Protein AF-A0A1Z4RCN4-F1 (afdb_monomer_lite)

Secondary structure (DSSP, 8-state):
------------------------------TTGGGSTT----SSHHHHHHHHHHHHHHHHHHHHHHHHHHHS--HHHHHHHHHHHHHHHT----------

Sequence (100 aa):
MVSWHAAAREVDSQADTENSHSNPHTESEPSIYSQHSWWNFNGGWKSTLNNLRLIIQPYGFFNLIKPWLTVFNIPSLQSGFLKLINIMNQFSGYVAFHSE

Radius of gyration: 28.57 Å; chains: 1; bounding box: 92×25×62 Å

pLDDT: mean 72.1, std 22.57, range [33.47, 96.31]

Structure (mmCIF, N/CA/C/O backbone):
data_AF-A0A1Z4RCN4-F1
#
_entry.id   AF-A0A1Z4RCN4-F1
#
loop_
_atom_site.group_PDB
_atom_site.id
_atom_site.type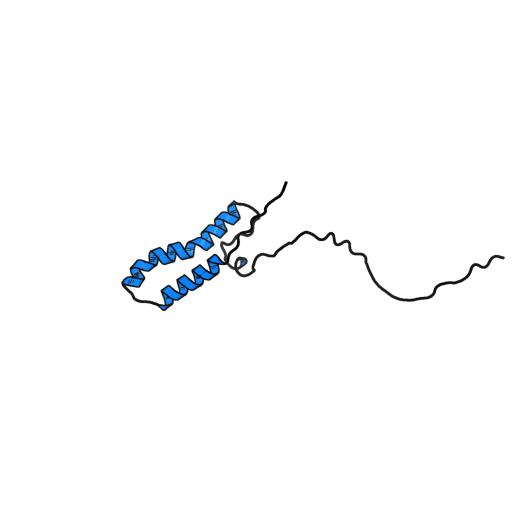_symbol
_atom_site.label_atom_id
_atom_site.label_alt_id
_atom_site.label_comp_id
_atom_site.label_asym_id
_atom_site.label_entity_id
_atom_site.label_seq_id
_atom_site.pdbx_PDB_ins_code
_atom_site.Cartn_x
_atom_site.Cartn_y
_atom_site.Cartn_z
_atom_site.occupancy
_atom_site.B_iso_or_equiv
_atom_site.auth_seq_id
_atom_site.auth_comp_id
_atom_site.auth_asym_id
_atom_site.auth_atom_id
_atom_site.pdbx_PDB_model_num
ATOM 1 N N . MET A 1 1 ? 76.520 -6.425 -44.773 1.00 35.88 1 MET A N 1
ATOM 2 C CA . MET A 1 1 ? 76.502 -4.971 -45.024 1.00 35.88 1 MET A CA 1
ATOM 3 C C . MET A 1 1 ? 75.096 -4.494 -44.687 1.00 35.88 1 MET A C 1
ATOM 5 O O . MET A 1 1 ? 74.154 -5.130 -45.132 1.00 35.88 1 MET A O 1
ATOM 9 N N . VAL A 1 2 ? 75.015 -3.453 -43.853 1.00 39.44 2 VAL A N 1
ATOM 10 C CA . VAL A 1 2 ? 73.834 -2.840 -43.208 1.00 39.44 2 VAL A CA 1
ATOM 11 C C . VAL A 1 2 ? 73.198 -3.623 -42.046 1.00 39.44 2 VAL A C 1
ATOM 13 O O . VAL A 1 2 ? 72.268 -4.407 -42.192 1.00 39.44 2 VAL A O 1
ATOM 16 N N . SER A 1 3 ? 73.756 -3.333 -40.869 1.00 39.03 3 SER A N 1
ATOM 17 C CA . SER A 1 3 ? 73.096 -3.327 -39.563 1.00 39.03 3 SER A CA 1
ATOM 18 C C . SER A 1 3 ? 72.066 -2.192 -39.514 1.00 39.03 3 SER A C 1
ATOM 20 O O . SER A 1 3 ? 72.392 -1.085 -39.938 1.00 39.03 3 SER A O 1
ATOM 22 N N . TRP A 1 4 ? 70.885 -2.439 -38.939 1.00 38.06 4 TRP A N 1
ATOM 23 C CA . TRP A 1 4 ? 70.098 -1.413 -38.252 1.00 38.06 4 TRP A CA 1
ATOM 24 C C . TRP A 1 4 ? 69.652 -1.950 -36.894 1.00 38.06 4 TRP A C 1
ATOM 26 O O . TRP A 1 4 ? 69.293 -3.115 -36.741 1.00 38.06 4 TRP A O 1
ATOM 36 N N . HIS A 1 5 ? 69.810 -1.082 -35.907 1.00 42.56 5 HIS A N 1
ATOM 37 C CA . HIS A 1 5 ? 69.967 -1.377 -34.496 1.00 42.56 5 HIS A CA 1
ATOM 38 C C . HIS A 1 5 ? 68.674 -1.723 -33.760 1.00 42.56 5 HIS A C 1
ATOM 40 O O . HIS A 1 5 ? 67.592 -1.230 -34.064 1.00 42.56 5 HIS A O 1
ATOM 46 N N . ALA A 1 6 ? 68.869 -2.495 -32.695 1.00 37.69 6 ALA A N 1
ATOM 47 C CA . ALA A 1 6 ? 68.006 -2.566 -31.534 1.00 37.69 6 ALA A CA 1
ATOM 48 C C . ALA A 1 6 ? 67.777 -1.184 -30.887 1.00 37.69 6 ALA A C 1
ATOM 50 O O . ALA A 1 6 ? 68.733 -0.508 -30.517 1.00 37.69 6 ALA A O 1
ATOM 51 N N . ALA A 1 7 ? 66.509 -0.831 -30.697 1.00 33.47 7 ALA A N 1
ATOM 52 C CA . ALA A 1 7 ? 65.946 -0.018 -29.613 1.00 33.47 7 ALA A CA 1
ATOM 53 C C . ALA A 1 7 ? 64.417 -0.167 -29.774 1.00 33.47 7 ALA A C 1
ATOM 55 O O . ALA A 1 7 ? 63.904 0.099 -30.849 1.00 33.47 7 ALA A O 1
ATOM 56 N N . ALA A 1 8 ? 63.616 -0.677 -28.849 1.00 35.06 8 ALA A N 1
ATOM 57 C CA . ALA A 1 8 ? 63.710 -0.633 -27.409 1.00 35.06 8 ALA A CA 1
ATOM 58 C C . ALA A 1 8 ? 63.226 -1.951 -26.789 1.00 35.06 8 ALA A C 1
ATOM 60 O O . ALA A 1 8 ? 62.362 -2.654 -27.310 1.00 35.06 8 ALA A O 1
ATOM 61 N N . ARG A 1 9 ? 63.828 -2.263 -25.650 1.00 40.28 9 ARG A N 1
ATOM 62 C CA . ARG A 1 9 ? 63.449 -3.310 -24.719 1.00 40.28 9 ARG A CA 1
ATOM 63 C C . ARG A 1 9 ? 62.766 -2.586 -23.564 1.00 40.28 9 ARG A C 1
ATOM 65 O O . ARG A 1 9 ? 63.463 -1.845 -22.894 1.00 40.28 9 ARG A O 1
ATOM 72 N N . GLU A 1 10 ? 61.464 -2.781 -23.382 1.00 43.03 10 GLU A N 1
ATOM 73 C CA . GLU A 1 10 ? 60.696 -2.583 -22.135 1.00 43.03 10 GLU A CA 1
ATOM 74 C C . GLU A 1 10 ? 59.239 -2.975 -22.456 1.00 43.03 10 GLU A C 1
ATOM 76 O O . GLU A 1 10 ? 58.639 -2.417 -23.364 1.00 43.03 10 GLU A O 1
ATOM 81 N N . VAL A 1 11 ? 58.787 -4.170 -22.068 1.00 42.16 11 VAL A N 1
ATOM 82 C CA . VAL A 1 11 ? 58.250 -4.549 -20.746 1.00 42.16 11 VAL A CA 1
ATOM 83 C C . VAL A 1 11 ? 56.772 -4.160 -20.600 1.00 42.16 11 VAL A C 1
ATOM 85 O O . VAL A 1 11 ? 56.407 -2.996 -20.628 1.00 42.16 11 VAL A O 1
ATOM 88 N N . ASP A 1 12 ? 55.992 -5.221 -20.389 1.00 34.47 12 ASP A N 1
ATOM 89 C CA . ASP A 1 12 ? 54.676 -5.318 -19.757 1.00 34.47 12 ASP A CA 1
ATOM 90 C C . ASP A 1 12 ? 53.392 -4.871 -20.480 1.00 34.47 12 ASP A C 1
ATOM 92 O O . ASP A 1 12 ? 53.077 -3.701 -20.641 1.00 34.47 12 ASP A O 1
ATOM 96 N N . SER A 1 13 ? 52.609 -5.908 -20.799 1.00 40.84 13 SER A N 1
ATOM 97 C CA . SER A 1 13 ? 51.296 -6.187 -20.206 1.00 40.84 13 SER A CA 1
ATOM 98 C C . SER A 1 13 ? 50.133 -5.211 -20.420 1.00 40.84 13 SER A C 1
ATOM 100 O O . SER A 1 13 ? 50.094 -4.110 -19.893 1.00 40.84 13 SER A O 1
ATOM 102 N N . GLN A 1 14 ? 49.106 -5.779 -21.068 1.00 44.28 14 GLN A N 1
ATOM 103 C CA . GLN A 1 14 ? 47.673 -5.495 -20.929 1.00 44.28 14 GLN A CA 1
ATOM 104 C C . GLN A 1 14 ? 47.185 -4.069 -21.212 1.00 44.28 14 GLN A C 1
ATOM 106 O O . GLN A 1 14 ? 47.296 -3.179 -20.380 1.00 44.28 14 GLN A O 1
ATOM 111 N N . ALA A 1 15 ? 46.428 -3.933 -22.301 1.00 36.59 15 ALA A N 1
ATOM 112 C CA . ALA A 1 15 ? 45.042 -3.469 -22.212 1.00 36.59 15 ALA A CA 1
ATOM 113 C C . ALA A 1 15 ? 44.344 -3.709 -23.556 1.00 36.59 15 ALA A C 1
ATOM 115 O O . ALA A 1 15 ? 44.508 -2.944 -24.508 1.00 36.59 15 ALA A O 1
ATOM 116 N N . ASP A 1 16 ? 43.554 -4.783 -23.611 1.00 40.16 16 ASP A N 1
ATOM 117 C CA . ASP A 1 16 ? 42.472 -4.923 -24.576 1.00 40.16 16 ASP A CA 1
ATOM 118 C C . ASP A 1 16 ? 41.622 -3.654 -24.527 1.00 40.16 16 ASP A C 1
ATOM 120 O O . ASP A 1 16 ? 41.039 -3.303 -23.501 1.00 40.16 16 ASP A O 1
ATOM 124 N N . THR A 1 17 ? 41.596 -2.915 -25.632 1.00 37.91 17 THR A N 1
ATOM 125 C CA . THR A 1 17 ? 40.750 -1.733 -25.756 1.00 37.91 17 THR A CA 1
ATOM 126 C C . THR A 1 17 ? 39.340 -2.214 -26.086 1.00 37.91 17 THR A C 1
ATOM 128 O O . THR A 1 17 ? 38.900 -2.183 -27.234 1.00 37.91 17 THR A O 1
ATOM 131 N N . GLU A 1 18 ? 38.645 -2.733 -25.071 1.00 40.59 18 GLU A N 1
ATOM 132 C CA . GLU A 1 18 ? 37.212 -2.986 -25.143 1.00 40.59 18 GLU A CA 1
ATOM 133 C C . GLU A 1 18 ? 36.483 -1.658 -25.359 1.00 40.59 18 GLU A C 1
ATOM 135 O O . GLU A 1 18 ? 36.437 -0.759 -24.519 1.00 40.59 18 GLU A O 1
ATOM 140 N N . ASN A 1 19 ? 35.914 -1.566 -26.553 1.00 48.06 19 ASN A N 1
ATOM 141 C CA . ASN A 1 19 ? 34.900 -0.624 -26.973 1.00 48.06 19 ASN A CA 1
ATOM 142 C C . ASN A 1 19 ? 33.733 -0.597 -25.969 1.00 48.06 19 ASN A C 1
ATOM 144 O O . ASN A 1 19 ? 32.805 -1.394 -26.068 1.00 48.06 19 ASN A O 1
ATOM 148 N N . SER A 1 20 ? 33.753 0.342 -25.026 1.00 38.31 20 SER A N 1
ATOM 149 C CA . SER A 1 20 ? 32.565 0.722 -24.262 1.00 38.31 20 SER A CA 1
ATOM 150 C C . SER A 1 20 ? 32.019 2.029 -24.820 1.00 38.31 20 SER A C 1
ATOM 152 O O . SER A 1 20 ? 32.324 3.116 -24.333 1.00 38.31 20 SER A O 1
ATOM 154 N N . HIS A 1 21 ? 31.184 1.911 -25.855 1.00 41.78 21 HIS A N 1
ATOM 155 C CA . HIS A 1 21 ? 30.103 2.870 -26.060 1.00 41.78 21 HIS A CA 1
ATOM 156 C C . HIS A 1 21 ? 29.295 2.906 -24.759 1.00 41.78 21 HIS A C 1
ATOM 158 O O . HIS A 1 21 ? 28.584 1.957 -24.427 1.00 41.78 21 HIS A O 1
ATOM 164 N N . SER A 1 22 ? 29.462 3.975 -23.989 1.00 44.94 22 SER A N 1
ATOM 165 C CA . SER A 1 22 ? 28.703 4.255 -22.780 1.00 44.94 22 SER A CA 1
ATOM 166 C C . SER A 1 22 ? 27.224 4.395 -23.140 1.00 44.94 22 SER A C 1
ATOM 168 O O . SER 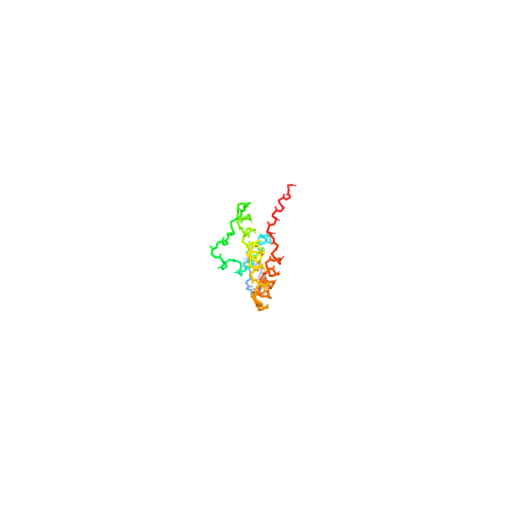A 1 22 ? 26.760 5.438 -23.594 1.00 44.94 22 SER A O 1
ATOM 170 N N . ASN A 1 23 ? 26.486 3.302 -22.959 1.00 49.56 23 ASN A N 1
ATOM 171 C CA . ASN A 1 23 ? 25.035 3.273 -23.065 1.00 49.56 23 ASN A CA 1
ATOM 172 C C . ASN A 1 23 ? 24.462 4.210 -21.979 1.00 49.56 23 ASN A C 1
ATOM 174 O O . ASN A 1 23 ? 24.842 4.069 -20.811 1.00 49.56 23 ASN A O 1
ATOM 178 N N . PRO A 1 24 ? 23.607 5.192 -22.311 1.00 45.59 24 PRO A N 1
ATOM 179 C CA . PRO A 1 24 ? 23.172 6.183 -21.339 1.00 45.59 24 PRO A CA 1
ATOM 180 C C . PRO A 1 24 ? 22.225 5.532 -20.322 1.00 45.59 24 PRO A C 1
ATOM 182 O O . PRO A 1 24 ? 21.181 5.000 -20.684 1.00 45.59 24 PRO A O 1
ATOM 185 N N . HIS A 1 25 ? 22.628 5.569 -19.049 1.00 44.78 25 HIS A N 1
ATOM 186 C CA . HIS A 1 25 ? 21.807 5.382 -17.847 1.00 44.78 25 HIS A CA 1
ATOM 187 C C . HIS A 1 25 ? 20.711 4.307 -17.922 1.00 44.78 25 HIS A C 1
ATOM 189 O O . HIS A 1 25 ? 19.519 4.592 -18.017 1.00 44.78 25 HIS A O 1
ATOM 195 N N . THR A 1 26 ? 21.104 3.044 -17.762 1.00 47.22 26 THR A N 1
ATOM 196 C CA . THR A 1 26 ? 20.180 2.005 -17.290 1.00 47.22 26 THR A CA 1
ATOM 197 C C . THR A 1 26 ? 20.052 2.137 -15.770 1.00 47.22 26 THR A C 1
ATOM 199 O O . THR A 1 26 ? 20.701 1.409 -15.023 1.00 47.22 26 THR A O 1
ATOM 202 N N . GLU A 1 27 ? 19.276 3.111 -15.286 1.00 54.25 27 GLU A N 1
ATOM 203 C CA . GLU A 1 27 ? 18.853 3.096 -13.881 1.00 54.25 27 GLU A CA 1
ATOM 204 C C . GLU A 1 27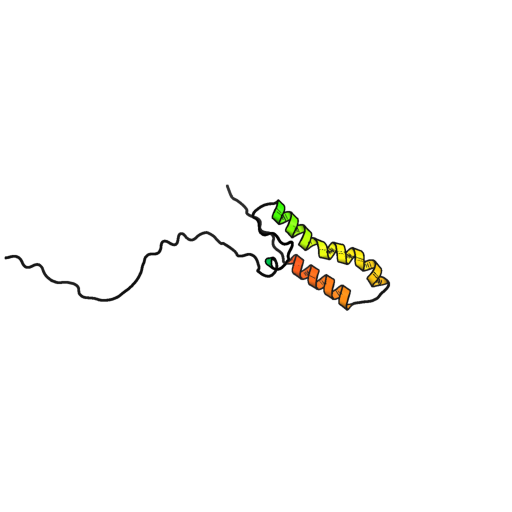 ? 17.947 1.877 -13.686 1.00 54.25 27 GLU A C 1
ATOM 206 O O . GLU A 1 27 ? 16.846 1.791 -14.232 1.00 54.25 27 GLU A O 1
ATOM 211 N N . SER A 1 28 ? 18.481 0.872 -12.996 1.00 61.25 28 SER A N 1
ATOM 212 C CA . SER A 1 28 ? 17.812 -0.394 -12.743 1.00 61.25 28 SER A CA 1
ATOM 213 C C . SER A 1 28 ? 16.602 -0.191 -11.835 1.00 61.25 28 SER A C 1
ATOM 215 O O . SER A 1 28 ? 16.630 0.586 -10.881 1.00 61.25 28 SER A O 1
ATOM 217 N N . GLU A 1 29 ? 15.519 -0.905 -12.142 1.00 65.25 29 GLU A N 1
ATOM 218 C CA . GLU A 1 29 ? 14.309 -0.913 -11.326 1.00 65.25 29 GLU A CA 1
ATOM 219 C C . GLU A 1 29 ? 14.648 -1.225 -9.854 1.00 65.25 29 GLU A C 1
ATOM 221 O O . GLU A 1 29 ? 15.431 -2.147 -9.591 1.00 65.25 29 GLU A O 1
ATOM 226 N N . PRO A 1 30 ? 14.060 -0.512 -8.872 1.00 66.56 30 PRO A N 1
ATOM 227 C CA . PRO A 1 30 ? 14.239 -0.866 -7.473 1.00 66.56 30 PRO A CA 1
ATOM 228 C C . PRO A 1 30 ? 13.740 -2.298 -7.245 1.00 66.56 30 PRO A C 1
ATOM 230 O O . PRO A 1 30 ? 12.545 -2.571 -7.356 1.00 66.56 30 PRO A O 1
ATOM 233 N N . SER A 1 31 ? 14.658 -3.205 -6.896 1.00 72.81 31 SER A N 1
ATOM 234 C CA . SER A 1 31 ? 14.433 -4.662 -6.851 1.00 72.81 31 SER A CA 1
ATOM 235 C C . SER A 1 31 ? 13.271 -5.114 -5.961 1.00 72.81 31 SER A C 1
ATOM 237 O O . SER A 1 31 ? 12.784 -6.233 -6.098 1.00 72.81 31 SER A O 1
ATOM 239 N N . ILE A 1 32 ? 12.817 -4.251 -5.051 1.00 80.88 32 ILE A N 1
ATOM 240 C CA . ILE A 1 32 ? 11.690 -4.496 -4.149 1.00 80.88 32 ILE A CA 1
ATOM 241 C C . ILE A 1 32 ? 10.361 -4.550 -4.915 1.00 80.88 32 ILE A C 1
ATOM 243 O O . ILE A 1 32 ? 9.511 -5.375 -4.589 1.00 80.88 32 ILE A O 1
ATOM 247 N N . TYR A 1 33 ? 10.158 -3.713 -5.938 1.00 79.62 33 TYR A N 1
ATOM 248 C CA . TYR A 1 33 ? 8.882 -3.681 -6.665 1.00 79.62 33 TYR A CA 1
ATOM 249 C C . TYR A 1 33 ? 8.704 -4.904 -7.563 1.00 79.62 33 TYR A C 1
ATOM 251 O O . TYR A 1 33 ? 7.612 -5.473 -7.617 1.00 79.62 33 TYR A O 1
ATOM 259 N N . SER A 1 34 ? 9.796 -5.394 -8.151 1.00 82.19 34 SER A N 1
ATOM 260 C CA . SER A 1 34 ? 9.811 -6.607 -8.971 1.00 82.19 34 SER A CA 1
ATOM 261 C C . SER A 1 34 ? 9.461 -7.879 -8.187 1.00 82.19 34 SER A C 1
ATOM 263 O O . SER A 1 34 ? 9.150 -8.903 -8.789 1.00 82.19 34 SER A O 1
ATOM 265 N N . GLN A 1 35 ? 9.480 -7.840 -6.847 1.00 86.31 35 GLN A N 1
ATOM 266 C CA . GLN A 1 35 ? 9.017 -8.953 -6.006 1.00 86.31 35 GLN A CA 1
ATOM 267 C C . GLN A 1 35 ? 7.489 -9.098 -6.006 1.00 86.31 35 GLN A C 1
ATOM 269 O O . GLN A 1 35 ? 6.965 -10.150 -5.631 1.00 86.31 35 GLN A O 1
ATOM 274 N N . HIS A 1 36 ? 6.751 -8.058 -6.397 1.00 85.31 36 HIS A N 1
ATOM 275 C CA . HIS A 1 36 ? 5.298 -8.100 -6.432 1.00 85.31 36 HIS A CA 1
ATOM 276 C C . HIS A 1 36 ? 4.824 -8.843 -7.689 1.00 85.31 36 HIS A C 1
ATOM 278 O O . HIS A 1 36 ? 5.089 -8.427 -8.810 1.00 85.31 36 HIS A O 1
ATOM 284 N N . SER A 1 37 ? 4.056 -9.922 -7.519 1.00 87.75 37 SER A N 1
ATOM 285 C CA . SER A 1 37 ? 3.673 -10.834 -8.615 1.00 87.75 37 SER A CA 1
ATOM 286 C C . SER A 1 37 ? 2.889 -10.186 -9.762 1.00 87.75 37 SER A C 1
ATOM 288 O O . SER A 1 37 ? 2.892 -10.697 -10.878 1.00 87.75 37 SER A O 1
ATOM 290 N N . TRP A 1 38 ? 2.188 -9.080 -9.497 1.00 88.12 38 TRP A N 1
ATOM 291 C CA . TRP A 1 38 ? 1.468 -8.309 -10.524 1.00 88.12 38 TRP A CA 1
ATOM 292 C C . TRP A 1 38 ? 2.246 -7.112 -11.060 1.00 88.12 38 TRP A C 1
ATOM 294 O O . TRP A 1 38 ? 1.716 -6.373 -11.890 1.00 88.12 38 TRP A O 1
ATOM 304 N N . TRP A 1 39 ? 3.456 -6.880 -10.560 1.00 89.12 39 TRP A N 1
ATOM 305 C CA . TRP A 1 39 ? 4.303 -5.823 -11.074 1.00 89.12 39 TRP A CA 1
ATOM 306 C C . TRP A 1 39 ? 4.779 -6.174 -12.475 1.00 89.12 39 TRP A C 1
ATOM 308 O O . TRP A 1 39 ? 5.108 -7.324 -12.765 1.00 89.12 39 TRP A O 1
ATOM 318 N N . ASN A 1 40 ? 4.785 -5.183 -13.358 1.00 83.75 40 ASN A N 1
ATOM 319 C CA . ASN A 1 40 ? 5.188 -5.381 -14.736 1.00 83.75 40 ASN A CA 1
ATOM 320 C C . ASN A 1 40 ? 6.167 -4.283 -15.154 1.00 83.75 40 ASN A C 1
ATOM 322 O O . ASN A 1 40 ? 5.816 -3.103 -15.167 1.00 83.75 40 ASN A O 1
ATOM 326 N N . PHE A 1 41 ? 7.382 -4.672 -15.528 1.00 77.19 41 PHE A N 1
ATOM 327 C CA . PHE A 1 41 ? 8.415 -3.770 -16.032 1.00 77.19 41 PHE A CA 1
ATOM 328 C C . PHE A 1 41 ? 8.588 -3.897 -17.551 1.00 77.19 41 PHE A C 1
ATOM 330 O O . PHE A 1 41 ? 9.689 -3.955 -18.087 1.00 77.19 41 PHE A O 1
ATOM 337 N N . ASN A 1 42 ? 7.480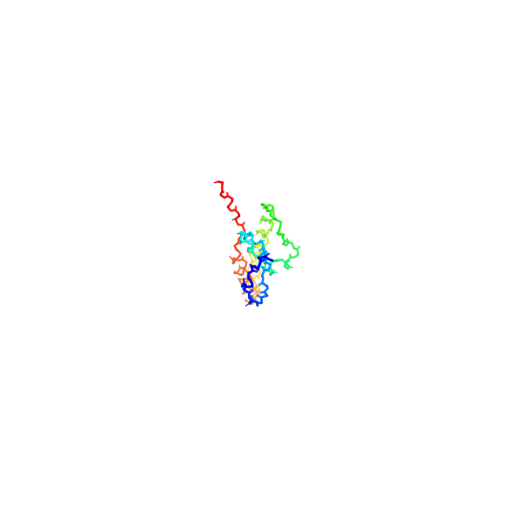 -3.961 -18.283 1.00 78.81 42 ASN A N 1
ATOM 338 C CA . ASN A 1 42 ? 7.519 -3.821 -19.729 1.00 78.81 42 ASN A CA 1
ATOM 339 C C . ASN A 1 42 ? 7.555 -2.326 -20.072 1.00 78.81 42 ASN A C 1
ATOM 341 O O . ASN A 1 42 ? 6.738 -1.550 -19.577 1.00 78.81 42 ASN A O 1
ATOM 345 N N . GLY A 1 43 ? 8.475 -1.907 -20.942 1.00 69.31 43 GLY A N 1
ATOM 346 C CA . GLY A 1 43 ? 8.495 -0.537 -21.453 1.00 69.31 43 GLY A CA 1
ATOM 347 C C . GLY A 1 43 ? 7.185 -0.220 -22.181 1.00 69.31 43 GLY A C 1
ATOM 348 O O . GLY A 1 43 ? 6.919 -0.766 -23.249 1.00 69.31 43 GLY A O 1
ATOM 349 N N . GLY A 1 44 ? 6.329 0.618 -21.589 1.00 81.00 44 GLY A N 1
ATOM 350 C CA . GLY A 1 44 ? 5.085 1.059 -22.217 1.00 81.00 44 GLY A CA 1
ATOM 351 C C . GLY A 1 44 ? 3.994 1.507 -21.243 1.00 81.00 44 GLY A C 1
ATOM 352 O O . GLY A 1 44 ? 3.904 1.051 -20.104 1.00 81.00 44 GLY A O 1
ATOM 353 N N . TRP A 1 45 ?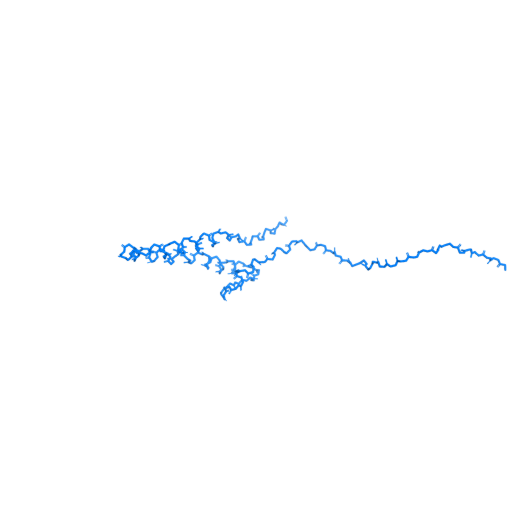 3.096 2.363 -21.738 1.00 81.38 45 TRP A N 1
ATOM 354 C CA . TRP A 1 45 ? 2.019 2.990 -20.959 1.00 81.38 45 TRP A CA 1
ATOM 355 C C . TRP A 1 45 ? 1.115 1.988 -20.226 1.00 81.38 45 TRP A C 1
ATOM 357 O O . TRP A 1 45 ? 0.689 2.243 -19.103 1.00 81.38 45 TRP A O 1
ATOM 367 N N . LYS A 1 46 ? 0.839 0.824 -20.828 1.00 84.88 46 LYS A N 1
ATOM 368 C CA . LYS A 1 46 ? 0.001 -0.218 -20.217 1.00 84.88 46 LYS A CA 1
ATOM 369 C C . LYS A 1 46 ? 0.632 -0.772 -18.937 1.00 84.88 46 LYS A C 1
ATOM 371 O O . LYS A 1 46 ? -0.074 -1.000 -17.958 1.00 84.88 46 LYS A O 1
ATOM 376 N N . SER A 1 47 ? 1.949 -0.968 -18.949 1.00 84.75 47 SER A N 1
ATOM 377 C CA . SER A 1 47 ? 2.705 -1.426 -17.784 1.00 84.75 47 SER A CA 1
ATOM 378 C C . SER A 1 47 ? 2.729 -0.357 -16.700 1.00 84.75 47 SER A C 1
ATOM 380 O O . SER A 1 47 ? 2.433 -0.638 -15.541 1.00 84.75 47 SER A O 1
ATOM 382 N N . THR A 1 48 ? 2.957 0.896 -17.102 1.00 83.00 48 THR A N 1
ATOM 383 C CA . THR A 1 48 ? 2.904 2.056 -16.209 1.00 83.00 48 THR A CA 1
ATOM 384 C C . THR A 1 48 ? 1.547 2.177 -15.518 1.00 83.00 48 THR A C 1
ATOM 386 O O . THR A 1 48 ? 1.498 2.323 -14.301 1.00 83.00 48 THR A O 1
ATOM 389 N N . LEU A 1 49 ? 0.435 2.056 -16.251 1.00 86.19 49 LEU A N 1
ATOM 390 C CA . LEU A 1 49 ? -0.910 2.102 -15.665 1.00 86.19 49 LEU A CA 1
ATOM 391 C C . LEU A 1 49 ? -1.188 0.920 -14.732 1.00 86.19 49 LEU A C 1
ATOM 393 O O . LEU A 1 49 ? -1.819 1.100 -13.690 1.00 86.19 49 LEU A O 1
ATOM 397 N N . ASN A 1 50 ? -0.722 -0.282 -15.081 1.00 89.69 50 ASN A N 1
ATOM 398 C CA . ASN A 1 50 ? -0.836 -1.444 -14.206 1.00 89.69 50 ASN A CA 1
ATOM 399 C C . ASN A 1 50 ? -0.101 -1.213 -12.877 1.00 89.69 50 ASN A C 1
ATOM 401 O O . ASN A 1 50 ? -0.682 -1.412 -11.814 1.00 89.69 50 ASN A O 1
ATOM 405 N N . ASN A 1 51 ? 1.136 -0.725 -12.926 1.00 88.81 51 ASN A N 1
ATOM 406 C CA . ASN A 1 51 ? 1.923 -0.453 -11.724 1.00 88.81 51 ASN A CA 1
ATOM 407 C C . ASN A 1 51 ? 1.332 0.707 -10.912 1.00 88.81 51 ASN A C 1
ATOM 409 O O . ASN A 1 51 ? 1.227 0.618 -9.691 1.00 88.81 51 ASN A O 1
ATOM 413 N N . LEU A 1 52 ? 0.843 1.754 -11.584 1.00 88.19 52 LEU A N 1
ATOM 414 C CA . LEU A 1 52 ? 0.145 2.868 -10.942 1.00 88.19 52 LEU A CA 1
ATOM 415 C C . LEU A 1 52 ? -1.099 2.392 -10.182 1.00 88.19 52 LEU A C 1
ATOM 417 O O . LEU A 1 52 ? -1.339 2.825 -9.055 1.00 88.19 52 LEU A O 1
ATOM 421 N N . ARG A 1 53 ? -1.870 1.458 -10.754 1.00 91.44 53 ARG A N 1
ATOM 422 C CA . ARG A 1 53 ? -3.000 0.830 -10.056 1.00 91.44 53 ARG A CA 1
ATOM 423 C C . ARG A 1 53 ? -2.545 0.168 -8.754 1.00 91.44 53 ARG A C 1
ATOM 425 O O . ARG A 1 53 ? -3.213 0.354 -7.739 1.00 91.44 53 ARG A O 1
ATOM 432 N N . LEU A 1 54 ? -1.439 -0.577 -8.771 1.00 91.50 54 LEU A N 1
ATOM 433 C CA . LEU A 1 54 ? -0.912 -1.250 -7.576 1.00 91.50 54 LEU A CA 1
ATOM 434 C C . LEU A 1 54 ? -0.512 -0.248 -6.486 1.00 91.50 54 LEU A C 1
ATOM 436 O O . LEU A 1 54 ? -0.807 -0.470 -5.317 1.00 91.50 54 LEU A O 1
ATOM 440 N N . ILE A 1 55 ? 0.086 0.878 -6.872 1.00 90.19 55 ILE A N 1
ATOM 441 C CA . ILE A 1 55 ? 0.519 1.947 -5.958 1.00 90.19 55 ILE A CA 1
ATOM 442 C C . ILE A 1 55 ? -0.667 2.674 -5.318 1.00 90.19 55 ILE A C 1
ATOM 444 O O . ILE A 1 55 ? -0.621 3.031 -4.142 1.00 90.19 55 ILE A O 1
ATOM 448 N N . ILE A 1 56 ? -1.752 2.877 -6.069 1.00 91.19 56 ILE A N 1
ATOM 449 C CA . ILE A 1 56 ? -2.961 3.548 -5.569 1.00 91.19 56 ILE A CA 1
ATOM 450 C C . ILE A 1 56 ? -3.805 2.603 -4.695 1.00 91.19 56 ILE A C 1
ATOM 452 O O . ILE A 1 56 ? -4.520 3.048 -3.797 1.00 91.19 56 ILE A O 1
ATOM 456 N N . GLN A 1 57 ? -3.725 1.290 -4.912 1.00 93.44 57 GLN A N 1
ATOM 457 C CA . GLN A 1 57 ? -4.583 0.297 -4.260 1.00 93.44 57 GLN A CA 1
ATOM 458 C C . GLN A 1 57 ? -4.596 0.359 -2.711 1.00 93.44 57 GLN A C 1
ATOM 460 O O . GLN A 1 57 ? -5.694 0.307 -2.144 1.00 93.44 57 GLN A O 1
ATOM 465 N N . PRO A 1 58 ? -3.465 0.548 -1.997 1.00 92.25 58 PRO A N 1
ATOM 466 C CA . PRO A 1 58 ? -3.456 0.719 -0.541 1.00 92.25 58 PRO A CA 1
ATOM 467 C C . PRO A 1 58 ? -4.333 1.868 -0.032 1.00 92.25 58 PRO A C 1
ATOM 469 O O . PRO A 1 58 ? -4.942 1.740 1.029 1.00 92.25 58 PRO A O 1
ATOM 472 N N . TYR A 1 59 ? -4.462 2.959 -0.793 1.00 92.81 59 TYR A N 1
ATOM 473 C CA . TYR A 1 59 ? -5.353 4.067 -0.444 1.00 92.81 59 TYR A CA 1
ATOM 474 C C . TYR A 1 59 ? -6.820 3.671 -0.513 1.00 92.81 59 TYR A C 1
ATOM 476 O O . TYR A 1 59 ? -7.595 3.980 0.394 1.00 92.81 59 TYR A O 1
ATOM 484 N N . GLY A 1 60 ? -7.202 2.975 -1.587 1.00 94.38 60 GLY A N 1
ATOM 485 C CA . GLY A 1 60 ? -8.560 2.467 -1.752 1.00 94.38 60 GLY A CA 1
ATOM 486 C C . GLY A 1 60 ? -8.943 1.551 -0.593 1.00 94.38 60 GLY A C 1
ATOM 487 O O . GLY A 1 60 ? -9.977 1.746 0.042 1.00 94.38 60 GLY A O 1
ATOM 488 N N . PHE A 1 61 ? -8.065 0.609 -0.248 1.00 94.62 61 PHE A N 1
ATOM 489 C CA . PHE A 1 61 ? -8.287 -0.310 0.868 1.00 94.62 61 PHE A CA 1
ATOM 490 C C . PHE A 1 61 ? -8.330 0.383 2.225 1.00 94.62 61 PHE A C 1
ATOM 492 O O . PHE A 1 61 ? -9.210 0.077 3.030 1.00 94.62 61 PHE A O 1
ATOM 499 N N . PHE A 1 62 ? -7.443 1.349 2.472 1.00 94.81 62 PHE A N 1
ATOM 500 C CA . PHE A 1 62 ? -7.483 2.122 3.707 1.00 94.81 62 PHE A CA 1
ATOM 501 C C . PHE A 1 62 ? -8.820 2.854 3.862 1.00 94.81 62 PHE A C 1
ATOM 503 O O . PHE A 1 62 ? -9.433 2.788 4.924 1.00 94.81 62 PHE A O 1
ATOM 510 N N . ASN A 1 63 ? -9.320 3.483 2.796 1.00 94.56 63 ASN A N 1
ATOM 511 C CA . ASN A 1 63 ? -10.609 4.174 2.820 1.00 94.56 63 ASN A CA 1
ATOM 512 C C . ASN A 1 63 ? -11.794 3.226 3.055 1.00 94.56 63 ASN A C 1
ATOM 514 O O . ASN A 1 63 ? -12.722 3.601 3.766 1.00 94.56 63 ASN A O 1
ATOM 518 N N . LEU A 1 64 ? -11.756 2.002 2.516 1.00 95.38 64 LEU A N 1
ATOM 519 C CA . LEU A 1 64 ? -12.792 0.987 2.753 1.00 95.38 64 LEU A CA 1
ATOM 520 C C . LEU A 1 64 ? -12.791 0.465 4.196 1.00 95.38 64 LEU A C 1
ATOM 522 O O . LEU A 1 64 ? -13.848 0.171 4.750 1.00 95.38 64 LEU A O 1
ATOM 526 N N . ILE A 1 65 ? -11.614 0.350 4.811 1.00 94.31 65 ILE A N 1
ATOM 527 C CA . ILE A 1 65 ? -11.453 -0.154 6.183 1.00 94.31 65 ILE A CA 1
ATOM 528 C C . ILE A 1 65 ? -11.653 0.956 7.225 1.00 94.31 65 ILE A C 1
ATOM 530 O O . ILE A 1 65 ? -12.045 0.676 8.355 1.00 94.31 65 ILE A O 1
ATOM 534 N N . LYS A 1 66 ? -11.440 2.225 6.867 1.00 93.31 66 LYS A N 1
ATOM 535 C CA . LYS A 1 66 ? -11.540 3.373 7.781 1.00 93.31 66 LYS A CA 1
ATOM 536 C C . LYS A 1 66 ? -12.848 3.425 8.598 1.00 93.31 66 LYS A C 1
ATOM 538 O O . LYS A 1 66 ? -12.736 3.658 9.798 1.00 93.31 66 LYS A O 1
ATOM 543 N N . PRO A 1 67 ? -14.052 3.162 8.045 1.00 95.25 67 PRO A N 1
ATOM 544 C CA . PRO A 1 67 ? -15.290 3.104 8.833 1.00 95.25 67 PRO A CA 1
ATOM 545 C C . PRO A 1 67 ? -15.326 1.953 9.845 1.00 95.25 67 PRO A C 1
ATOM 547 O O . PRO A 1 67 ? -15.985 2.045 10.870 1.00 95.25 67 PRO A O 1
ATOM 550 N N . TRP A 1 68 ? -14.614 0.859 9.586 1.00 95.06 68 TRP A N 1
ATOM 551 C CA . TRP A 1 68 ? -14.505 -0.242 10.542 1.00 95.06 68 TRP A CA 1
ATOM 552 C C . TRP A 1 68 ? -13.523 0.077 11.662 1.00 95.06 68 TRP A C 1
ATOM 554 O O . TRP A 1 68 ? -13.750 -0.334 12.794 1.00 95.06 68 TRP A O 1
ATOM 564 N N . LEU A 1 69 ? -12.475 0.855 11.378 1.00 93.25 69 LEU A N 1
ATOM 565 C CA . LEU A 1 69 ? -11.519 1.316 12.389 1.00 93.25 69 LEU A CA 1
ATOM 566 C C . LEU A 1 69 ? -12.127 2.306 13.390 1.00 93.25 69 LEU A C 1
ATOM 568 O O . LEU A 1 69 ? -11.606 2.447 14.494 1.00 93.25 69 LEU A O 1
ATOM 572 N N . THR A 1 70 ? -13.224 2.984 13.035 1.00 92.31 70 THR A N 1
ATOM 573 C CA . THR A 1 70 ? -13.964 3.814 13.997 1.00 92.31 70 THR A CA 1
ATOM 574 C C . THR A 1 70 ? -14.810 2.970 14.949 1.00 92.31 70 THR A C 1
ATOM 576 O O . THR A 1 70 ? -15.012 3.375 16.089 1.00 92.31 70 THR A O 1
ATOM 579 N N . VAL A 1 71 ? -15.285 1.801 14.504 1.00 96.31 71 VAL A N 1
ATOM 580 C CA . VAL A 1 71 ? -16.031 0.839 15.333 1.00 96.31 71 VAL A CA 1
ATOM 581 C C . VAL A 1 71 ? -15.077 0.007 16.193 1.00 96.31 71 VAL A C 1
ATOM 583 O O . VAL A 1 71 ? -15.283 -0.144 17.394 1.00 96.31 71 VAL A O 1
ATOM 586 N N . PHE A 1 72 ? -14.010 -0.509 15.585 1.00 93.56 72 PHE A N 1
ATOM 587 C CA . PHE A 1 72 ? -12.974 -1.305 16.229 1.00 93.56 72 PHE A CA 1
ATOM 588 C C . PHE A 1 72 ? -11.665 -0.525 16.230 1.00 93.56 72 PHE A C 1
ATOM 590 O O . PHE A 1 72 ? -10.962 -0.458 15.221 1.00 93.56 72 PHE A O 1
ATOM 597 N N . ASN A 1 73 ? -11.319 0.053 17.377 1.00 92.25 73 ASN A N 1
ATOM 598 C CA . ASN A 1 73 ? -10.101 0.840 17.501 1.00 92.25 73 ASN A CA 1
ATOM 599 C C . ASN A 1 73 ? -8.856 -0.064 17.443 1.00 92.25 73 ASN A C 1
ATOM 601 O O . ASN A 1 73 ? -8.474 -0.678 18.440 1.00 92.25 73 ASN A O 1
ATOM 605 N N . ILE A 1 74 ? -8.213 -0.128 16.273 1.00 94.50 74 ILE A N 1
ATOM 606 C CA . ILE A 1 74 ? -6.979 -0.892 16.036 1.00 94.50 74 ILE A CA 1
ATOM 607 C C . ILE A 1 74 ? -5.898 0.062 15.491 1.00 94.50 74 ILE A C 1
ATOM 609 O O . ILE A 1 74 ? -5.665 0.122 14.278 1.00 94.50 74 ILE A O 1
ATOM 613 N N . PRO A 1 75 ? -5.201 0.818 16.365 1.00 92.81 75 PRO A N 1
ATOM 614 C CA . PRO A 1 75 ? -4.236 1.839 15.943 1.00 92.81 75 PRO A CA 1
ATOM 615 C C . PRO A 1 75 ? -3.056 1.280 15.139 1.00 92.81 75 PRO A C 1
ATOM 617 O O . PRO A 1 75 ? -2.525 1.947 14.250 1.00 92.81 75 PRO A O 1
ATOM 620 N N . SER A 1 76 ? -2.648 0.041 15.423 1.00 94.75 76 SER A N 1
ATOM 621 C CA . SER A 1 76 ? -1.564 -0.640 14.708 1.00 94.75 76 SER A CA 1
ATOM 622 C C . SER A 1 76 ? -1.902 -0.875 13.236 1.00 94.75 76 SER A C 1
ATOM 624 O O . SER A 1 76 ? -1.040 -0.683 12.381 1.00 94.75 76 SER A O 1
ATOM 626 N N . LEU A 1 77 ? -3.157 -1.217 12.927 1.00 93.69 77 LEU A N 1
ATOM 627 C CA . LEU A 1 77 ? -3.626 -1.417 11.558 1.00 93.69 77 LEU A CA 1
ATOM 628 C C . LEU A 1 77 ? -3.646 -0.091 10.792 1.00 93.69 77 LEU A C 1
ATOM 630 O O . LEU A 1 77 ? -3.127 -0.016 9.679 1.00 93.69 77 LEU A O 1
ATOM 634 N N . GLN A 1 78 ? -4.160 0.973 11.415 1.00 93.62 78 GLN A N 1
ATOM 635 C CA . GLN A 1 78 ? -4.121 2.319 10.841 1.00 93.62 78 GLN A CA 1
ATOM 636 C C . GLN A 1 78 ? -2.680 2.766 10.559 1.00 93.62 78 GLN A C 1
ATOM 638 O O . GLN A 1 78 ? -2.376 3.225 9.459 1.00 93.62 78 GLN A O 1
ATOM 643 N N . SER A 1 79 ? -1.777 2.598 11.529 1.00 95.19 79 SER A N 1
ATOM 644 C CA . SER A 1 79 ? -0.361 2.940 11.370 1.00 95.19 79 SER A CA 1
ATOM 645 C C . SER A 1 79 ? 0.305 2.118 10.263 1.00 95.19 79 SER A C 1
ATOM 647 O O . SER A 1 79 ? 1.054 2.671 9.460 1.00 95.19 79 SER A O 1
ATOM 649 N N . GLY A 1 80 ? 0.006 0.818 10.179 1.00 95.12 80 GLY A N 1
ATOM 650 C CA . GLY A 1 80 ? 0.506 -0.070 9.129 1.00 95.12 80 GLY A CA 1
ATOM 651 C C . GLY A 1 80 ? 0.103 0.391 7.729 1.00 95.12 80 GLY A C 1
ATOM 652 O O . GLY A 1 80 ? 0.963 0.516 6.858 1.00 95.12 80 GLY A O 1
ATOM 653 N N . PHE A 1 81 ? -1.173 0.735 7.529 1.00 94.56 81 PHE A N 1
ATOM 654 C CA . PHE A 1 81 ? -1.657 1.277 6.257 1.00 94.56 81 PHE A CA 1
ATOM 655 C C . PHE A 1 81 ? -0.990 2.604 5.893 1.00 94.56 81 PHE A C 1
ATOM 657 O O . PHE A 1 81 ? -0.554 2.768 4.757 1.00 94.56 81 PHE A O 1
ATOM 664 N N . LEU A 1 82 ? -0.860 3.535 6.844 1.00 93.69 82 LEU A N 1
ATOM 665 C CA . LEU A 1 82 ? -0.205 4.824 6.596 1.00 93.69 82 LEU A CA 1
ATOM 666 C C . LEU A 1 82 ? 1.276 4.660 6.230 1.00 93.69 82 LEU A C 1
ATOM 668 O O . LEU A 1 82 ? 1.763 5.343 5.330 1.00 93.69 82 LEU A O 1
ATOM 672 N N . LYS A 1 83 ? 1.989 3.732 6.881 1.00 95.00 83 LYS A N 1
ATOM 673 C CA . LYS A 1 83 ? 3.376 3.393 6.526 1.00 95.00 83 LYS A CA 1
ATOM 674 C C . LYS A 1 83 ? 3.466 2.829 5.111 1.00 95.00 83 LYS A C 1
ATOM 676 O O . LYS A 1 83 ? 4.295 3.298 4.339 1.00 95.00 83 LYS A O 1
ATOM 681 N N . LEU A 1 84 ? 2.603 1.872 4.765 1.00 92.88 84 LEU A N 1
ATOM 682 C CA . LEU A 1 84 ? 2.560 1.284 3.425 1.00 92.88 84 LEU A CA 1
ATOM 683 C C . LEU A 1 84 ? 2.298 2.354 2.359 1.00 92.88 84 LEU A C 1
ATOM 685 O O . LEU A 1 84 ? 3.028 2.436 1.378 1.00 92.88 84 LEU A O 1
ATOM 689 N N . ILE A 1 85 ? 1.303 3.208 2.590 1.00 92.56 85 ILE A N 1
ATOM 690 C CA . ILE A 1 85 ? 0.977 4.347 1.730 1.00 92.56 85 ILE A CA 1
ATOM 691 C C . ILE A 1 85 ? 2.192 5.264 1.533 1.00 92.56 85 ILE A C 1
ATOM 693 O O . ILE A 1 85 ? 2.499 5.641 0.405 1.00 92.56 85 ILE A O 1
ATOM 697 N N . ASN A 1 86 ? 2.910 5.597 2.608 1.00 91.69 86 ASN A N 1
ATOM 698 C CA . ASN A 1 86 ? 4.083 6.460 2.514 1.00 91.69 86 ASN A CA 1
ATOM 699 C C . ASN A 1 86 ? 5.201 5.831 1.669 1.00 91.69 86 ASN A C 1
ATOM 701 O O . ASN A 1 86 ? 5.801 6.527 0.859 1.00 91.69 86 ASN A O 1
ATOM 705 N N . ILE A 1 87 ? 5.444 4.522 1.813 1.00 89.44 87 ILE A N 1
ATOM 706 C CA . ILE A 1 87 ? 6.413 3.790 0.980 1.00 89.44 87 ILE A CA 1
ATOM 707 C C . ILE A 1 87 ? 5.986 3.844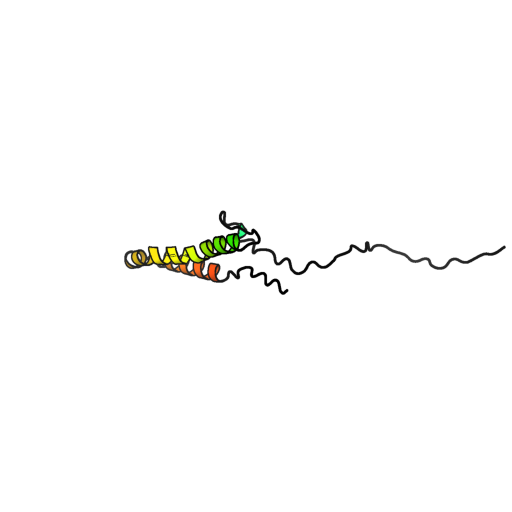 -0.491 1.00 89.44 87 ILE A C 1
ATOM 709 O O . ILE A 1 87 ? 6.799 4.172 -1.348 1.00 89.44 87 ILE A O 1
ATOM 713 N N . MET A 1 88 ? 4.707 3.587 -0.783 1.00 88.25 88 MET A N 1
ATOM 714 C CA . MET A 1 88 ? 4.188 3.616 -2.155 1.00 88.25 88 MET A CA 1
ATOM 715 C C . MET A 1 88 ? 4.279 5.008 -2.797 1.00 88.25 88 MET A C 1
ATOM 717 O O . MET A 1 88 ? 4.521 5.108 -3.995 1.00 88.25 88 MET A O 1
ATOM 721 N N . ASN A 1 89 ? 4.156 6.086 -2.018 1.00 85.88 89 ASN A N 1
ATOM 722 C CA . ASN A 1 89 ? 4.324 7.458 -2.515 1.00 85.88 89 ASN A CA 1
ATOM 723 C C . ASN A 1 89 ? 5.752 7.818 -2.914 1.00 85.88 89 ASN A C 1
ATOM 725 O O . ASN A 1 89 ? 5.939 8.795 -3.632 1.00 85.88 89 ASN A O 1
ATOM 729 N N . GLN A 1 90 ? 6.754 7.070 -2.448 1.00 83.69 90 GLN A N 1
ATOM 730 C CA . GLN A 1 90 ? 8.137 7.275 -2.880 1.00 83.69 90 GLN A CA 1
ATOM 731 C C . GLN A 1 90 ? 8.381 6.737 -4.296 1.00 83.69 90 GLN A C 1
ATOM 733 O O . GLN A 1 90 ? 9.475 6.894 -4.832 1.00 83.69 90 GLN A O 1
ATOM 738 N N . PHE A 1 91 ? 7.391 6.083 -4.910 1.00 77.44 91 PHE A N 1
ATOM 739 C CA . PHE A 1 91 ? 7.511 5.622 -6.280 1.00 77.44 91 PHE A CA 1
ATOM 740 C C . PHE A 1 91 ? 7.537 6.801 -7.260 1.00 77.44 91 PHE A C 1
ATOM 742 O O . PHE A 1 91 ? 6.525 7.458 -7.506 1.00 77.44 91 PHE A O 1
ATOM 749 N N . SER A 1 92 ? 8.691 7.017 -7.884 1.00 67.38 92 SER A N 1
ATOM 750 C CA . SER A 1 92 ? 8.829 7.829 -9.087 1.00 67.38 92 SER A CA 1
ATOM 751 C C . SER A 1 92 ? 8.653 6.931 -10.310 1.00 67.38 92 SER A C 1
ATOM 753 O O . SER A 1 92 ? 9.486 6.065 -10.580 1.00 67.38 92 SER A O 1
ATOM 755 N N . GLY A 1 93 ? 7.554 7.112 -11.042 1.00 63.94 93 GLY A N 1
ATOM 756 C CA . GLY A 1 93 ? 7.338 6.398 -12.298 1.00 63.94 93 GLY A CA 1
ATOM 757 C C . GLY A 1 93 ? 8.428 6.698 -13.325 1.00 63.94 93 GLY A C 1
ATOM 758 O O . GLY A 1 93 ? 8.980 7.794 -13.357 1.00 63.94 93 GLY A O 1
ATOM 759 N N . TYR A 1 94 ? 8.708 5.725 -14.193 1.00 58.25 94 TYR A N 1
ATOM 760 C CA . TYR A 1 94 ? 9.568 5.936 -15.352 1.00 58.25 94 TYR A CA 1
ATOM 761 C C . TYR A 1 94 ? 8.850 6.843 -16.357 1.00 58.25 94 TYR A C 1
ATOM 763 O O . TYR A 1 94 ? 7.850 6.443 -16.961 1.00 58.25 94 TYR A O 1
ATOM 771 N N . VAL A 1 95 ? 9.348 8.067 -16.529 1.00 54.44 95 VAL A N 1
ATOM 772 C CA . VAL A 1 95 ? 8.931 8.968 -17.606 1.00 54.44 95 VAL A CA 1
ATOM 773 C C . VAL A 1 95 ? 10.086 9.037 -18.599 1.00 54.44 95 VAL A C 1
ATOM 775 O O . VAL A 1 95 ? 11.011 9.825 -18.429 1.00 54.44 95 VAL A O 1
ATOM 778 N N . ALA A 1 96 ? 10.059 8.183 -19.626 1.00 49.19 96 ALA A N 1
ATOM 779 C CA . ALA A 1 96 ? 10.912 8.377 -20.793 1.00 49.19 96 ALA A CA 1
ATOM 780 C C . ALA A 1 96 ? 10.456 9.648 -21.510 1.00 49.19 96 ALA A C 1
ATOM 782 O O . ALA A 1 96 ? 9.515 9.626 -22.303 1.00 49.19 96 ALA A O 1
ATOM 783 N N . PHE A 1 97 ? 11.118 10.765 -21.229 1.00 46.91 97 PHE A N 1
ATOM 784 C CA . PHE A 1 97 ? 11.118 11.882 -22.155 1.00 46.91 97 PHE A CA 1
ATOM 785 C C . PHE A 1 97 ? 12.048 11.499 -23.307 1.00 46.91 97 PHE A C 1
ATOM 787 O O . PHE A 1 97 ? 13.265 11.637 -23.211 1.00 46.91 97 PHE A O 1
ATOM 794 N N . HIS A 1 98 ? 11.477 10.955 -24.381 1.00 44.91 98 HIS A N 1
ATOM 795 C CA . HIS A 1 98 ? 12.157 10.970 -25.668 1.00 44.91 98 HIS A CA 1
ATOM 796 C C . HIS A 1 98 ? 12.134 12.416 -26.162 1.00 44.91 98 HIS A C 1
ATOM 798 O O . HIS A 1 98 ? 11.121 12.884 -26.673 1.00 44.91 98 HIS A O 1
ATOM 804 N N . SER A 1 99 ? 13.222 13.143 -25.918 1.00 42.62 99 SER A N 1
ATOM 805 C CA . SER A 1 99 ? 13.491 14.411 -26.588 1.00 42.62 99 SER A CA 1
ATOM 806 C C . SER A 1 99 ? 13.758 14.104 -28.064 1.00 42.62 99 SER A C 1
ATOM 808 O O . SER A 1 99 ? 14.772 13.474 -28.370 1.00 42.62 99 SER A O 1
ATOM 810 N N . GLU A 1 100 ? 12.819 14.469 -28.939 1.00 37.25 100 GLU A N 1
ATOM 811 C CA . GLU A 1 100 ? 13.035 14.565 -30.393 1.00 37.25 100 GLU A CA 1
ATOM 812 C C . GLU A 1 100 ? 13.918 15.770 -30.745 1.00 37.25 100 GLU A C 1
ATOM 814 O O . GLU A 1 100 ? 13.820 16.808 -30.045 1.00 37.25 100 GLU A O 1
#

Foldseek 3Di:
DDDDDDDDDDDDDDDDPPDDPPDPDPPDDPVVQVVDPQQDDDPDPVNLVSLVCVLCVLVVVCVVCVVVCVVPVDVVVVVVSVVSNVVSVVDDGDDPPPDD